Protein AF-A0AAD5AD96-F1 (afdb_monomer_lite)

Organism: Silurus asotus (NCBI:txid30991)

Secondary structure (DSSP, 8-state):
-HHHHHHHHTS-HHHHHHHHTT-HHHHHHHT-HHHHHHHHHHHHTT-S---TTTPPPHHHHHS-SS--TTGGG--HHHHHHHH-TTTS------PPPHHHHHHHTTS-----EEEEESGGGTSSSS-HHHHHHT-TTTEEE----S-PBTTTB--EEEEETTTEEEEEEEES--

Radius of gyration: 26.87 Å; chains: 1; bounding box: 50×32×72 Å

Sequence (174 aa):
VDVQFLILTFLSPRDLCRLGATCQYWSSMVRDPLIWRYFLIQGAASWSSVDHLSTPTLHYLTEPAGGDIHTLNLDFMAEYLRCCPECRSPQRFTPPSALSFFLHSLVSDTEPRFSMFGCGLEQLSVSLMTVMLNSPNVLSVAGTPQRQINGIGSGISFVYDGQHKFNIITLYST

InterPro domains:
  IPR001810 F-box domain [PF12937] (2-40)
  IPR027417 P-loop containing nucleoside triphosphate hydrolase [G3DSA:3.40.50.300] (112-174)
  IPR036047 F-box-like domain superfamily [SSF81383] (2-56)
  IPR039588 F-box only protein 4 [PTHR16008] (1-174)

Foldseek 3Di:
DVVVLVVLLPDDLVVLVVQLVPDVVSVVVSQDLVSLLSCQQVQVVVDPDFDPQQPQDVCSHPDDPDDDPVSVVDRSVVNSLRNHPVSPPVPPVPVPDPVVVVVVVVPPPDAAEEEDEDPQCPPDPDHPVVCQPPCCVAWNWDDADPDADPPQGRATWTDGPNPRIHGYRYDHDD

Structure (mmCIF, N/CA/C/O backbone):
data_AF-A0AAD5AD96-F1
#
_entry.id   AF-A0AAD5AD96-F1
#
loop_
_atom_site.group_PDB
_atom_site.id
_atom_site.type_symbol
_atom_site.label_atom_id
_atom_site.label_alt_id
_atom_site.label_comp_id
_atom_site.label_asym_id
_atom_site.label_entity_id
_atom_site.label_seq_id
_atom_site.pdbx_PDB_ins_code
_atom_site.Cartn_x
_atom_site.Cartn_y
_atom_site.Cartn_z
_atom_site.occupancy
_atom_site.B_iso_or_equiv
_atom_site.auth_seq_id
_atom_site.auth_comp_id
_atom_site.auth_asym_id
_atom_site.auth_atom_id
_atom_site.pdbx_PDB_model_num
ATOM 1 N N . VAL A 1 1 ? -9.054 0.053 37.955 1.00 59.72 1 VAL A N 1
ATOM 2 C CA . VAL A 1 1 ? -8.770 0.185 36.508 1.00 59.72 1 VAL A CA 1
ATOM 3 C C . VAL A 1 1 ? -7.795 -0.905 36.065 1.00 59.72 1 VAL A C 1
ATOM 5 O O . VAL A 1 1 ? -8.070 -1.578 35.084 1.00 59.72 1 VAL A O 1
ATOM 8 N N . ASP A 1 2 ? -6.768 -1.202 36.865 1.00 78.25 2 ASP A N 1
ATOM 9 C CA . ASP A 1 2 ? -5.725 -2.200 36.551 1.00 78.25 2 ASP A CA 1
ATOM 10 C C . ASP A 1 2 ? -6.234 -3.621 36.253 1.00 78.25 2 ASP A C 1
ATOM 12 O O . ASP A 1 2 ? -5.786 -4.251 35.301 1.00 78.25 2 ASP A O 1
ATOM 16 N N . VAL A 1 3 ? -7.218 -4.124 37.009 1.00 87.25 3 VAL A N 1
ATOM 17 C CA . VAL A 1 3 ? -7.777 -5.472 36.767 1.00 87.25 3 VAL A CA 1
ATOM 18 C C . VAL A 1 3 ? -8.547 -5.533 35.445 1.00 87.25 3 VAL A C 1
ATOM 20 O O . VAL A 1 3 ? -8.466 -6.522 34.724 1.00 87.25 3 VAL A O 1
ATOM 23 N N . GLN A 1 4 ? -9.279 -4.470 35.101 1.00 88.06 4 GLN A N 1
ATOM 24 C CA . GLN A 1 4 ? -10.021 -4.398 33.840 1.00 88.06 4 GLN A CA 1
ATOM 25 C C . GLN A 1 4 ? -9.056 -4.311 32.662 1.00 88.06 4 GLN A C 1
ATOM 27 O O . GLN A 1 4 ? -9.217 -5.048 31.698 1.00 88.06 4 GLN A O 1
ATOM 32 N N . PHE A 1 5 ? -8.013 -3.485 32.779 1.00 86.31 5 PHE A N 1
ATOM 33 C CA . PHE A 1 5 ? -6.937 -3.407 31.797 1.00 86.31 5 PHE A CA 1
ATOM 34 C C . PHE A 1 5 ? -6.295 -4.776 31.549 1.00 86.31 5 PHE A C 1
ATOM 36 O O . PHE A 1 5 ? -6.194 -5.216 30.406 1.00 86.31 5 PHE A O 1
ATOM 43 N N . LEU A 1 6 ? -5.950 -5.493 32.624 1.00 88.38 6 LEU A N 1
ATOM 44 C CA . LEU A 1 6 ? -5.381 -6.834 32.540 1.00 88.38 6 LEU A CA 1
ATOM 45 C C . LEU A 1 6 ? -6.311 -7.797 31.788 1.00 88.38 6 LEU A C 1
ATOM 47 O O . LEU A 1 6 ? -5.862 -8.480 30.874 1.00 88.38 6 LEU A O 1
ATOM 51 N N . ILE A 1 7 ? -7.609 -7.815 32.107 1.00 91.94 7 ILE A N 1
ATOM 52 C CA . ILE A 1 7 ? -8.591 -8.646 31.390 1.00 91.94 7 ILE A CA 1
ATOM 53 C C . ILE A 1 7 ? -8.615 -8.306 29.892 1.00 91.94 7 ILE A C 1
ATOM 55 O O . ILE A 1 7 ? -8.633 -9.211 29.060 1.00 91.94 7 ILE A O 1
ATOM 59 N N . LEU A 1 8 ? -8.579 -7.018 29.539 1.00 91.81 8 LEU A N 1
ATOM 60 C CA . LEU A 1 8 ? -8.623 -6.558 28.147 1.00 91.81 8 LEU A CA 1
ATOM 61 C C . LEU A 1 8 ? -7.380 -6.983 27.350 1.00 91.81 8 LEU A C 1
ATOM 63 O O . LEU A 1 8 ? -7.508 -7.263 26.161 1.00 91.81 8 LEU A O 1
ATOM 67 N N . THR A 1 9 ? -6.210 -7.112 27.988 1.00 91.00 9 THR A N 1
ATOM 68 C CA . THR A 1 9 ? -4.993 -7.617 27.317 1.00 91.00 9 THR A CA 1
ATOM 69 C C . THR A 1 9 ? -5.072 -9.089 26.897 1.00 91.00 9 THR A C 1
ATOM 71 O O . THR A 1 9 ? -4.350 -9.499 25.993 1.00 91.00 9 THR A O 1
ATOM 74 N N . PHE A 1 10 ? -5.976 -9.880 27.489 1.00 91.94 10 PHE A N 1
ATOM 75 C CA . PHE A 1 10 ? -6.212 -11.273 27.086 1.00 91.94 10 PHE A CA 1
ATOM 76 C C . PHE A 1 10 ? -7.199 -11.420 25.921 1.00 91.94 10 PHE A C 1
ATOM 78 O O . PHE A 1 10 ? -7.376 -12.524 25.403 1.00 91.94 10 PHE A O 1
ATOM 85 N N . LEU A 1 11 ? -7.872 -10.341 25.519 1.00 92.69 11 LEU A N 1
ATOM 86 C CA . LEU A 1 11 ? -8.832 -10.362 24.419 1.00 92.69 11 LEU A CA 1
ATOM 87 C C . LEU A 1 11 ? -8.139 -10.107 23.081 1.00 92.69 11 LEU A C 1
ATOM 89 O O . LEU A 1 11 ? -7.138 -9.400 23.002 1.00 92.69 11 LEU A O 1
ATOM 93 N N . SER A 1 12 ? -8.711 -10.635 21.997 1.00 90.25 12 SER A N 1
ATOM 94 C CA . SER A 1 12 ? -8.275 -10.236 20.661 1.00 90.25 12 SER A CA 1
ATOM 95 C C . SER A 1 12 ? -8.739 -8.800 20.349 1.00 90.25 12 SER A C 1
ATOM 97 O O . SER A 1 12 ? -9.801 -8.383 20.826 1.00 90.25 12 SER A O 1
ATOM 99 N N . PRO A 1 13 ? -8.036 -8.051 19.477 1.00 88.94 13 PRO A N 1
ATOM 100 C CA . PRO A 1 13 ? -8.491 -6.738 19.003 1.00 88.94 13 PRO A CA 1
ATOM 101 C C . PRO A 1 13 ? -9.920 -6.760 18.438 1.00 88.94 13 PRO A C 1
ATOM 103 O O . PRO A 1 13 ? -10.684 -5.806 18.585 1.00 88.94 13 PRO A O 1
ATOM 106 N N . ARG A 1 14 ? -10.324 -7.882 17.828 1.00 88.81 14 ARG A N 1
ATOM 107 C CA . ARG A 1 14 ? -11.680 -8.079 17.304 1.00 88.81 14 ARG A CA 1
ATOM 108 C C . ARG A 1 14 ? -12.721 -8.187 18.418 1.00 88.81 14 ARG A C 1
ATOM 110 O O . ARG A 1 14 ? -13.817 -7.640 18.279 1.00 88.81 14 ARG A O 1
ATOM 117 N N . ASP A 1 15 ? -12.390 -8.876 19.504 1.00 92.69 15 ASP A N 1
ATOM 118 C CA . ASP A 1 15 ? -13.272 -9.014 20.664 1.00 92.69 15 ASP A CA 1
ATOM 119 C C . ASP A 1 15 ? -13.359 -7.712 21.461 1.00 92.69 15 ASP A C 1
ATOM 121 O O . ASP A 1 15 ? -14.441 -7.358 21.923 1.00 92.69 15 ASP A O 1
ATOM 125 N N . LEU A 1 16 ? -12.274 -6.935 21.514 1.00 91.88 16 LEU A N 1
ATOM 126 C CA . LEU A 1 16 ? -12.286 -5.579 22.061 1.00 91.88 16 LEU A CA 1
ATOM 127 C C . LEU A 1 16 ? -13.254 -4.667 21.304 1.00 91.88 16 LEU A C 1
ATOM 129 O O . LEU A 1 16 ? -14.095 -4.016 21.922 1.00 91.88 16 LEU A O 1
ATOM 133 N N . CYS A 1 17 ? -13.220 -4.670 19.970 1.00 87.75 17 CYS A N 1
ATOM 134 C CA . CYS A 1 17 ? -14.174 -3.902 19.165 1.00 87.75 17 CYS A CA 1
ATOM 135 C C . CYS A 1 17 ? -15.633 -4.316 19.427 1.00 87.75 17 CYS A C 1
ATOM 137 O O . CYS A 1 17 ? -16.517 -3.462 19.496 1.00 87.75 17 CYS A O 1
ATOM 139 N N . ARG A 1 18 ? -15.895 -5.618 19.609 1.00 92.31 18 ARG A N 1
ATOM 140 C CA . ARG A 1 18 ? -17.233 -6.124 19.966 1.00 92.31 18 ARG A CA 1
ATOM 141 C C . ARG A 1 18 ? -17.658 -5.676 21.361 1.00 92.31 18 ARG A C 1
ATOM 143 O O . ARG A 1 18 ? -18.797 -5.254 21.530 1.00 92.31 18 ARG A O 1
ATOM 150 N N . LEU A 1 19 ? -16.750 -5.726 22.334 1.00 93.19 19 LEU A N 1
ATOM 151 C CA . LEU A 1 19 ? -16.989 -5.254 23.696 1.00 93.19 19 LEU A CA 1
ATOM 152 C C . LEU A 1 19 ? -17.301 -3.752 23.711 1.00 93.19 19 LEU A C 1
ATOM 154 O O . LEU A 1 19 ? -18.264 -3.331 24.350 1.00 93.19 19 LEU A O 1
ATOM 158 N N . GLY A 1 20 ? -16.560 -2.957 22.937 1.00 91.94 20 GLY A N 1
ATOM 159 C CA . GLY A 1 20 ? -16.798 -1.522 22.787 1.00 91.94 20 GLY A CA 1
ATOM 160 C C . GLY A 1 20 ? -18.178 -1.183 22.215 1.00 91.94 20 GLY A C 1
ATOM 161 O O . GLY A 1 20 ? -18.743 -0.151 22.561 1.00 91.94 20 GLY A O 1
ATOM 162 N N . ALA A 1 21 ? -18.769 -2.066 21.406 1.00 91.31 21 ALA A N 1
ATOM 163 C CA . ALA A 1 21 ? -20.105 -1.872 20.842 1.00 91.31 21 ALA A CA 1
ATOM 164 C C . ALA A 1 21 ? -21.255 -2.129 21.840 1.00 91.31 21 ALA A C 1
ATOM 166 O O . ALA A 1 21 ? -22.412 -1.887 21.503 1.00 91.31 21 ALA A O 1
ATOM 167 N N . THR A 1 22 ? -20.969 -2.623 23.050 1.00 95.12 22 THR A N 1
ATOM 168 C CA . THR A 1 22 ? -22.013 -2.996 24.023 1.00 95.12 22 THR A CA 1
ATOM 169 C C . THR A 1 22 ? -22.584 -1.803 24.789 1.00 95.12 22 THR A C 1
ATOM 171 O O . THR A 1 22 ? -23.797 -1.711 24.966 1.00 95.12 22 THR A O 1
ATOM 174 N N . CYS A 1 23 ? -21.736 -0.885 25.262 1.00 93.81 23 CYS A N 1
ATOM 175 C CA . CYS A 1 23 ? -22.158 0.314 25.982 1.00 93.81 23 CYS A CA 1
ATOM 176 C C . CYS A 1 23 ? -21.089 1.414 25.928 1.00 93.81 23 CYS A C 1
ATOM 178 O O . CYS A 1 23 ? -19.929 1.161 25.607 1.00 93.81 23 CYS A O 1
ATOM 180 N N . GLN A 1 24 ? -21.468 2.643 26.296 1.00 93.25 24 GLN A N 1
ATOM 181 C CA . GLN A 1 24 ? -20.555 3.794 26.274 1.00 93.25 24 GLN A CA 1
ATOM 182 C C . GLN A 1 24 ? -19.332 3.603 27.179 1.00 93.25 24 GLN A C 1
ATOM 184 O O . GLN A 1 24 ? -18.227 3.956 26.783 1.00 93.25 24 GLN A O 1
ATOM 189 N N . TYR A 1 25 ? -19.506 2.989 28.354 1.00 93.38 25 TYR A N 1
ATOM 190 C CA . TYR A 1 25 ? -18.401 2.716 29.274 1.00 93.38 25 TYR A CA 1
ATOM 191 C C . TYR A 1 25 ? -17.325 1.832 28.630 1.00 93.38 25 TYR A C 1
ATOM 193 O O . TYR A 1 25 ? -16.151 2.198 28.612 1.00 93.38 25 TYR A O 1
ATOM 201 N N . TRP A 1 26 ? -17.729 0.702 28.040 1.00 92.88 26 TRP A N 1
ATOM 202 C CA . TRP A 1 26 ? -16.807 -0.191 27.340 1.00 92.88 26 TRP A CA 1
ATOM 203 C C . TRP A 1 26 ? -16.259 0.437 26.059 1.00 92.88 26 TRP A C 1
ATOM 205 O O . TRP A 1 26 ? -15.090 0.238 25.748 1.00 92.88 26 TRP A O 1
ATOM 215 N N . SER A 1 27 ? -17.051 1.247 25.349 1.00 92.06 27 SER A N 1
ATOM 216 C CA . SER A 1 27 ? -16.564 2.009 24.195 1.00 92.06 27 SER A CA 1
ATOM 217 C C . SER A 1 27 ? -15.435 2.970 24.571 1.00 92.06 27 SER A C 1
ATOM 219 O O . SER A 1 27 ? -14.496 3.121 23.793 1.00 92.06 27 SER A O 1
ATOM 221 N N . SER A 1 28 ? -15.522 3.639 25.722 1.00 89.81 28 SER A N 1
ATOM 222 C CA . SER A 1 28 ? -14.462 4.522 26.217 1.00 89.81 28 SER A CA 1
ATOM 223 C C . SER A 1 28 ? -13.264 3.725 26.725 1.00 89.81 28 SER A C 1
ATOM 225 O O . SER A 1 28 ? -12.132 4.064 26.404 1.00 89.81 28 SER A O 1
ATOM 227 N N . MET A 1 29 ? -13.506 2.640 27.462 1.00 89.56 29 MET A N 1
ATOM 228 C CA . MET A 1 29 ? -12.446 1.816 28.043 1.00 89.56 29 MET A CA 1
ATOM 229 C C . MET A 1 29 ? -11.611 1.084 26.988 1.00 89.56 29 MET A C 1
ATOM 231 O O . MET A 1 29 ? -10.394 1.028 27.102 1.00 89.56 29 MET A O 1
ATOM 235 N N . VAL A 1 30 ? -12.237 0.548 25.938 1.00 91.38 30 VAL A N 1
ATOM 236 C CA . VAL A 1 30 ? -11.520 -0.130 24.845 1.00 91.38 30 VAL A CA 1
ATOM 237 C C . VAL A 1 30 ? -10.635 0.842 24.064 1.00 91.38 30 VAL A C 1
ATOM 239 O O . VAL A 1 30 ? -9.651 0.413 23.478 1.00 91.38 30 VAL A O 1
ATOM 242 N N . ARG A 1 31 ? -10.943 2.143 24.055 1.00 87.94 31 ARG A N 1
ATOM 243 C CA . ARG A 1 31 ? -10.131 3.179 23.396 1.00 87.94 31 ARG A CA 1
ATOM 244 C C . ARG A 1 31 ? -8.962 3.675 24.253 1.00 87.94 31 ARG A C 1
ATOM 246 O O . ARG A 1 31 ? -8.311 4.640 23.865 1.00 87.94 31 ARG A O 1
ATOM 253 N N . ASP A 1 32 ? -8.695 3.044 25.396 1.00 88.06 32 ASP A N 1
ATOM 254 C CA . ASP A 1 32 ? -7.578 3.421 26.255 1.00 88.06 32 ASP A CA 1
ATOM 255 C C . ASP A 1 32 ? -6.229 3.281 25.505 1.00 88.06 32 ASP A C 1
ATOM 257 O O . ASP A 1 32 ? -5.926 2.204 24.972 1.00 88.06 32 ASP A O 1
ATOM 261 N N . PRO A 1 33 ? -5.403 4.345 25.448 1.00 86.38 33 PRO A N 1
ATOM 262 C CA . PRO A 1 33 ? -4.132 4.344 24.724 1.00 86.38 33 PRO A CA 1
ATOM 263 C C . PRO A 1 33 ? -3.158 3.244 25.157 1.00 86.38 33 PRO A C 1
ATOM 265 O O . PRO A 1 33 ? -2.417 2.716 24.326 1.00 86.38 33 PRO A O 1
ATOM 268 N N . LEU A 1 34 ? -3.154 2.868 26.441 1.00 85.88 34 LEU A N 1
ATOM 269 C CA . LEU A 1 34 ? -2.229 1.870 26.978 1.00 85.88 34 LEU A CA 1
ATOM 270 C C . LEU A 1 34 ? -2.544 0.472 26.433 1.00 85.88 34 LEU A C 1
ATOM 272 O O . LEU A 1 34 ? -1.623 -0.314 26.202 1.00 85.88 34 LEU A O 1
ATOM 276 N N . ILE A 1 35 ? -3.825 0.178 26.175 1.00 89.75 35 ILE A N 1
ATOM 277 C CA . ILE A 1 35 ? -4.261 -1.112 25.626 1.00 89.75 35 ILE A CA 1
ATOM 278 C C . ILE A 1 35 ? -3.718 -1.246 24.205 1.00 89.75 35 ILE A C 1
ATOM 280 O O . ILE A 1 35 ? -3.060 -2.229 23.866 1.00 89.75 35 ILE A O 1
ATOM 284 N N . TRP A 1 36 ? -3.941 -0.227 23.376 1.00 89.88 36 TRP A N 1
ATOM 285 C CA . TRP A 1 36 ? -3.498 -0.245 21.983 1.00 89.88 36 TRP A CA 1
ATOM 286 C C . TRP A 1 36 ? -1.985 -0.161 21.846 1.00 89.88 36 TRP A C 1
ATOM 288 O O . TRP A 1 36 ? -1.431 -0.788 20.949 1.00 89.88 36 TRP A O 1
ATOM 298 N N . ARG A 1 37 ? -1.296 0.525 22.762 1.00 87.94 37 ARG A N 1
ATOM 299 C CA . ARG A 1 37 ? 0.166 0.503 22.832 1.00 87.94 37 ARG A CA 1
ATOM 300 C C . ARG A 1 37 ? 0.699 -0.907 23.099 1.00 87.94 37 ARG A C 1
ATOM 302 O O . ARG A 1 37 ? 1.638 -1.329 22.426 1.00 87.94 37 ARG A O 1
ATOM 309 N N . TYR A 1 38 ? 0.095 -1.645 24.034 1.00 88.50 38 TYR A N 1
ATOM 310 C CA . TYR A 1 38 ? 0.449 -3.044 24.293 1.00 88.50 38 TYR A CA 1
ATOM 311 C C . TYR A 1 38 ? 0.277 -3.909 23.034 1.00 88.50 38 TYR A C 1
ATOM 313 O O . TYR A 1 38 ? 1.233 -4.560 22.603 1.00 88.50 38 TYR A O 1
ATOM 321 N N . PHE A 1 39 ? -0.890 -3.843 22.381 1.00 89.62 39 PHE A N 1
ATOM 322 C CA . PHE A 1 39 ? -1.144 -4.599 21.148 1.00 89.62 39 PHE A CA 1
ATOM 323 C C . PHE A 1 39 ? -0.260 -4.171 19.978 1.00 89.62 39 PHE A C 1
ATOM 325 O O . PHE A 1 39 ? 0.098 -5.013 19.158 1.00 89.62 39 PHE A O 1
ATOM 332 N N . LEU A 1 40 ? 0.106 -2.893 19.882 1.00 89.25 40 LEU A N 1
ATOM 333 C CA . LEU A 1 40 ? 0.996 -2.391 18.840 1.00 89.25 40 LEU A CA 1
ATOM 334 C C . LEU A 1 40 ? 2.401 -2.966 18.988 1.00 89.25 40 LEU A C 1
ATOM 336 O O . LEU A 1 40 ? 2.938 -3.485 18.016 1.00 89.25 40 LEU A O 1
ATOM 340 N N . ILE A 1 41 ? 2.971 -2.931 20.194 1.00 87.25 41 ILE A N 1
ATOM 341 C CA . ILE A 1 41 ? 4.317 -3.459 20.453 1.00 87.25 41 ILE A CA 1
ATOM 342 C C . ILE A 1 41 ? 4.342 -4.982 20.258 1.00 87.25 41 ILE A C 1
ATOM 344 O O . ILE A 1 41 ? 5.230 -5.510 19.589 1.00 87.25 41 ILE A O 1
ATOM 348 N N . GLN A 1 42 ? 3.344 -5.691 20.790 1.00 86.75 42 GLN A N 1
ATOM 349 C CA . GLN A 1 42 ? 3.243 -7.145 20.649 1.00 86.75 42 GLN A CA 1
ATOM 350 C C . GLN A 1 42 ? 2.959 -7.572 19.197 1.00 86.75 42 GLN A C 1
ATOM 352 O O . GLN A 1 42 ? 3.542 -8.533 18.689 1.00 86.75 42 GLN A O 1
ATOM 357 N N . GLY A 1 43 ? 2.069 -6.849 18.517 1.00 84.44 43 GLY A N 1
ATOM 358 C CA . GLY A 1 43 ? 1.689 -7.087 17.129 1.00 84.44 43 GLY A CA 1
ATOM 359 C C . GLY A 1 43 ? 2.837 -6.816 16.163 1.00 84.44 43 GLY A C 1
ATOM 360 O O . GLY A 1 43 ? 3.116 -7.648 15.307 1.00 84.44 43 GLY A O 1
ATOM 361 N N . ALA A 1 44 ? 3.564 -5.712 16.346 1.00 83.69 44 ALA A N 1
ATOM 362 C CA . ALA A 1 44 ? 4.678 -5.335 15.478 1.00 83.69 44 ALA A CA 1
ATOM 363 C C . ALA A 1 44 ? 5.756 -6.423 15.378 1.00 83.69 44 ALA A C 1
ATOM 365 O O . ALA A 1 44 ? 6.302 -6.641 14.300 1.00 83.69 44 ALA A O 1
ATOM 366 N N . ALA A 1 45 ? 6.022 -7.149 16.468 1.00 80.88 45 ALA A N 1
ATOM 367 C CA . ALA A 1 45 ? 6.975 -8.259 16.474 1.00 80.88 45 ALA A CA 1
ATOM 368 C C . ALA A 1 45 ? 6.458 -9.537 15.779 1.00 80.88 45 ALA A C 1
ATOM 370 O O . ALA A 1 45 ? 7.255 -10.406 15.434 1.00 80.88 45 ALA A O 1
ATOM 371 N N . SER A 1 46 ? 5.142 -9.677 15.598 1.00 83.00 46 SER A N 1
ATOM 372 C CA . SER A 1 46 ? 4.493 -10.899 15.096 1.00 83.00 46 SER A CA 1
ATOM 373 C C . SER A 1 46 ? 3.888 -10.763 13.695 1.00 83.00 46 SER A C 1
ATOM 375 O O . SER A 1 46 ? 3.442 -11.759 13.122 1.00 83.00 46 SER A O 1
ATOM 377 N N . TRP A 1 47 ? 3.874 -9.564 13.108 1.00 86.81 47 TRP A N 1
ATOM 378 C CA . TRP A 1 47 ? 3.328 -9.354 11.769 1.00 86.81 47 TRP A CA 1
ATOM 379 C C . TRP A 1 47 ? 4.173 -10.021 10.682 1.00 86.81 47 TRP A C 1
ATOM 381 O O . TRP A 1 47 ? 5.376 -9.809 10.571 1.00 86.81 47 TRP A O 1
ATOM 391 N N . SER A 1 48 ? 3.506 -10.781 9.814 1.00 81.12 48 SER A N 1
ATOM 392 C CA . SER A 1 48 ? 4.128 -11.498 8.696 1.00 81.12 48 SER A CA 1
ATOM 393 C C . SER A 1 48 ? 4.494 -10.608 7.503 1.00 81.12 48 SER A C 1
ATOM 395 O O . SER A 1 48 ? 5.238 -11.040 6.626 1.00 81.12 48 SER A O 1
ATOM 397 N N . SER A 1 49 ? 3.960 -9.383 7.431 1.00 78.88 49 SER A N 1
ATOM 398 C CA . SER A 1 49 ? 4.223 -8.452 6.331 1.00 78.88 49 SER A CA 1
ATOM 399 C C . SER A 1 49 ? 4.106 -6.991 6.758 1.00 78.88 49 SER A C 1
ATOM 401 O O . SER A 1 49 ? 3.205 -6.605 7.508 1.00 78.88 49 SER A O 1
ATOM 403 N N . VAL A 1 50 ? 4.976 -6.146 6.209 1.00 78.94 50 VAL A N 1
ATOM 404 C CA . VAL A 1 50 ? 4.960 -4.694 6.402 1.00 78.94 50 VAL A CA 1
ATOM 405 C C . VAL A 1 50 ? 5.258 -4.022 5.061 1.00 78.94 50 VAL A C 1
ATOM 407 O O . VAL A 1 50 ? 6.261 -4.320 4.425 1.00 78.94 50 VAL A O 1
ATOM 410 N N . ASP A 1 51 ? 4.354 -3.151 4.628 1.00 77.44 51 ASP A N 1
ATOM 411 C CA . ASP A 1 51 ? 4.489 -2.259 3.470 1.00 77.44 51 ASP A CA 1
ATOM 412 C C . ASP A 1 51 ? 4.896 -0.838 3.914 1.00 77.44 51 ASP A C 1
ATOM 414 O O . ASP A 1 51 ? 4.667 -0.470 5.069 1.00 77.44 51 ASP A O 1
ATOM 418 N N . HIS A 1 52 ? 5.425 -0.016 3.004 1.00 77.56 52 HIS A N 1
ATOM 419 C CA . HIS A 1 52 ? 5.871 1.365 3.247 1.00 77.56 52 HIS A CA 1
ATOM 420 C C . HIS A 1 52 ? 4.786 2.284 3.840 1.00 77.56 52 HIS A C 1
ATOM 422 O O . HIS A 1 52 ? 5.104 3.232 4.552 1.00 77.56 52 HIS A O 1
ATOM 428 N N . LEU A 1 53 ? 3.503 1.988 3.602 1.00 77.62 53 LEU A N 1
ATOM 429 C CA . LEU A 1 53 ? 2.362 2.710 4.189 1.00 77.62 53 LEU A CA 1
ATOM 430 C C . LEU A 1 53 ? 1.887 2.142 5.530 1.00 77.62 53 LEU A C 1
ATOM 432 O O . LEU A 1 53 ? 0.976 2.691 6.147 1.00 77.62 53 LEU A O 1
ATOM 436 N N . SER A 1 54 ? 2.478 1.041 5.984 1.00 80.69 54 SER A N 1
ATOM 437 C CA . SER A 1 54 ? 2.068 0.278 7.171 1.00 80.69 54 SER A CA 1
ATOM 438 C C . SER A 1 54 ? 3.211 0.028 8.154 1.00 80.69 54 SER A C 1
ATOM 440 O O . SER A 1 54 ? 3.022 -0.649 9.161 1.00 80.69 54 SER A O 1
ATOM 442 N N . THR A 1 55 ? 4.398 0.574 7.876 1.00 80.94 55 THR A N 1
ATOM 443 C CA . THR A 1 55 ? 5.503 0.615 8.832 1.00 80.94 55 THR A CA 1
ATOM 444 C C . THR A 1 55 ? 5.098 1.494 10.015 1.00 80.94 55 THR A C 1
ATOM 446 O O . THR A 1 55 ? 4.777 2.668 9.785 1.00 80.94 55 THR A O 1
ATOM 449 N N . PRO A 1 56 ? 5.086 0.971 11.254 1.00 80.44 56 PRO A N 1
ATOM 450 C CA . PRO A 1 56 ? 4.802 1.777 12.435 1.00 80.44 56 PRO A CA 1
ATOM 451 C C . PRO A 1 56 ? 5.877 2.848 12.605 1.00 80.44 56 PRO A C 1
ATOM 453 O O . PRO A 1 56 ? 7.065 2.605 12.375 1.00 80.44 56 PRO A O 1
ATOM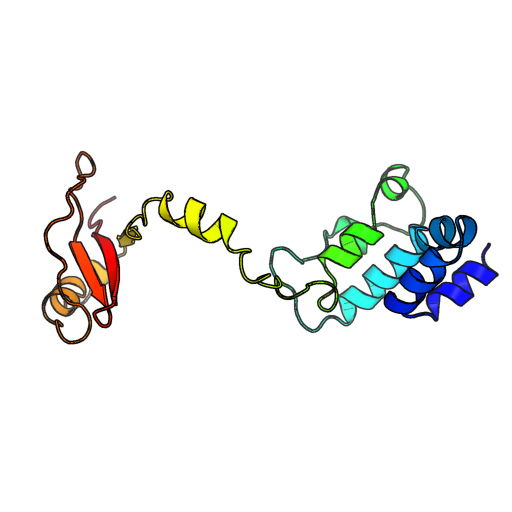 456 N N . THR A 1 57 ? 5.465 4.048 13.001 1.00 80.81 57 THR A N 1
ATOM 457 C CA . THR A 1 57 ? 6.404 5.147 13.237 1.00 80.81 57 THR A CA 1
ATOM 458 C C . THR A 1 57 ? 7.244 4.828 14.476 1.00 80.81 57 THR A C 1
ATOM 460 O O . THR A 1 57 ? 6.693 4.485 15.519 1.00 80.81 57 THR A O 1
ATOM 463 N N . LEU A 1 58 ? 8.574 4.967 14.389 1.00 74.31 58 LEU A N 1
ATOM 464 C CA . LEU A 1 58 ? 9.521 4.614 15.467 1.00 74.31 58 LEU A CA 1
ATOM 465 C C . LEU A 1 58 ? 9.159 5.220 16.834 1.00 74.31 58 LEU A C 1
ATOM 467 O O . LEU A 1 58 ? 9.342 4.577 17.865 1.00 74.31 58 LEU A O 1
ATOM 471 N N . HIS A 1 59 ? 8.584 6.422 16.835 1.00 73.19 59 HIS A N 1
ATOM 472 C CA . HIS A 1 59 ? 8.103 7.107 18.036 1.00 73.19 59 HIS A CA 1
ATOM 473 C C . HIS A 1 59 ? 7.029 6.309 18.806 1.00 73.19 59 HIS A C 1
ATOM 475 O O . HIS A 1 59 ? 6.934 6.400 20.019 1.00 73.19 59 HIS A O 1
ATOM 481 N N . TYR A 1 60 ? 6.236 5.462 18.150 1.00 72.94 60 TYR A N 1
ATOM 482 C CA . TYR A 1 60 ? 5.227 4.648 18.840 1.00 72.94 60 TYR A CA 1
ATOM 483 C C . TYR A 1 60 ? 5.811 3.398 19.517 1.00 72.94 60 TYR A C 1
ATOM 485 O O . TYR A 1 60 ? 5.154 2.814 20.380 1.00 72.94 60 TYR A O 1
ATOM 493 N N . LEU A 1 61 ? 7.022 2.978 19.132 1.00 70.62 61 LEU A N 1
ATOM 494 C CA . LEU A 1 61 ? 7.660 1.747 19.615 1.00 70.62 61 LEU A CA 1
ATOM 495 C C . LEU A 1 61 ? 8.729 2.002 20.686 1.00 70.62 61 LEU A C 1
ATOM 497 O O . LEU A 1 61 ? 8.938 1.148 21.544 1.00 70.62 61 LEU A O 1
ATOM 501 N N . THR A 1 62 ? 9.396 3.156 20.634 1.00 68.19 62 THR A N 1
ATOM 502 C CA . THR A 1 62 ? 10.587 3.445 21.455 1.00 68.19 62 THR A CA 1
ATOM 503 C C . THR A 1 62 ? 10.287 4.312 22.679 1.00 68.19 62 THR A C 1
ATOM 505 O O . THR A 1 62 ? 11.058 4.297 23.636 1.00 68.19 62 THR A O 1
ATOM 508 N N . GLU A 1 63 ? 9.176 5.052 22.678 1.00 66.56 63 GLU A N 1
ATOM 509 C CA . GLU A 1 63 ? 8.847 5.971 23.772 1.00 66.56 63 GLU A CA 1
ATOM 510 C C . GLU A 1 63 ? 8.663 5.215 25.096 1.00 66.56 63 GLU A C 1
ATOM 512 O O . GLU A 1 63 ? 7.919 4.233 25.130 1.00 66.56 63 GLU A O 1
ATOM 517 N N . PRO A 1 64 ? 9.301 5.620 26.207 1.00 60.44 64 PRO A N 1
ATOM 518 C CA . PRO A 1 64 ? 9.122 4.968 27.500 1.00 60.44 64 PRO A CA 1
ATOM 519 C C . PRO A 1 64 ? 7.668 5.070 27.999 1.00 60.44 64 PRO A C 1
ATOM 521 O O . PRO A 1 64 ? 6.885 5.929 27.601 1.00 60.44 64 PRO A O 1
ATOM 524 N N . ALA A 1 65 ? 7.253 4.130 28.852 1.00 55.09 65 ALA A N 1
ATOM 525 C CA . ALA A 1 65 ? 5.881 4.060 29.381 1.00 55.09 65 ALA A CA 1
ATOM 526 C C . ALA A 1 65 ? 5.536 5.177 30.384 1.00 55.09 65 ALA A C 1
ATOM 528 O O . ALA A 1 65 ? 4.406 5.250 30.857 1.00 55.09 65 ALA A O 1
ATOM 529 N N . GLY A 1 66 ? 6.491 6.051 30.701 1.00 53.50 66 GLY A N 1
ATOM 530 C CA . GLY A 1 66 ? 6.306 7.152 31.630 1.00 53.50 66 GLY A CA 1
ATOM 531 C C . GLY A 1 66 ? 7.076 8.380 31.176 1.00 53.50 66 GLY A C 1
ATOM 532 O O . GLY A 1 66 ? 8.302 8.355 31.152 1.00 53.50 66 GLY A O 1
ATOM 533 N N . GLY A 1 67 ? 6.338 9.448 30.887 1.00 51.53 67 GLY A N 1
ATOM 534 C CA . GLY A 1 67 ? 6.886 10.796 30.805 1.00 51.53 67 GLY A CA 1
ATOM 535 C C . GLY A 1 67 ? 7.025 11.327 29.390 1.00 51.53 67 GLY A C 1
ATOM 536 O O . GLY A 1 67 ? 8.132 11.442 28.901 1.00 51.53 67 GLY A O 1
ATOM 537 N N . ASP A 1 68 ? 5.900 11.682 28.770 1.00 52.03 68 ASP A N 1
ATOM 538 C CA . ASP A 1 68 ? 5.760 13.019 28.189 1.00 52.03 68 ASP A CA 1
ATOM 539 C C . ASP A 1 68 ? 4.304 13.282 27.810 1.00 52.03 68 ASP A C 1
ATOM 541 O O . ASP A 1 68 ? 3.595 12.396 27.335 1.00 52.03 68 ASP A O 1
ATOM 545 N N . ILE A 1 69 ? 3.850 14.523 27.995 1.00 51.09 69 ILE A N 1
ATOM 546 C CA . ILE A 1 69 ? 2.489 14.992 27.659 1.00 51.09 69 ILE A CA 1
ATOM 547 C C . ILE A 1 69 ? 2.143 14.705 26.181 1.00 51.09 69 ILE A C 1
ATOM 549 O O . ILE A 1 69 ? 0.975 14.558 25.824 1.00 51.09 69 ILE A O 1
ATOM 553 N N . HIS A 1 70 ? 3.157 14.535 25.329 1.00 51.91 70 HIS A N 1
ATOM 554 C CA . HIS A 1 70 ? 3.016 14.148 23.929 1.00 51.91 70 HIS A CA 1
ATOM 555 C C . HIS A 1 70 ? 2.542 12.701 2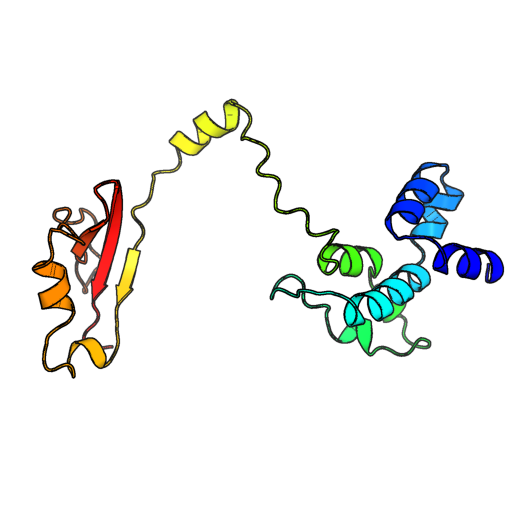3.716 1.00 51.91 70 HIS A C 1
ATOM 557 O O . HIS A 1 70 ? 1.808 12.459 22.760 1.00 51.91 70 HIS A O 1
ATOM 563 N N . THR A 1 71 ? 2.864 11.751 24.606 1.00 54.47 71 THR A N 1
ATOM 564 C CA . THR A 1 71 ? 2.396 10.351 24.481 1.00 54.47 71 THR A CA 1
ATOM 565 C C . THR A 1 71 ? 0.892 10.192 24.707 1.00 54.47 71 THR A C 1
ATOM 567 O O . THR A 1 71 ? 0.288 9.283 24.145 1.00 54.47 71 THR A O 1
ATOM 570 N N . LEU A 1 72 ? 0.262 11.107 25.452 1.00 55.66 72 LEU A N 1
ATOM 571 C CA . LEU A 1 72 ? -1.195 11.144 25.640 1.00 55.66 72 LEU A CA 1
ATOM 572 C C . LEU A 1 72 ? -1.956 11.635 24.398 1.00 55.66 72 LEU A C 1
ATOM 574 O O . LEU A 1 72 ? -3.164 11.438 24.314 1.00 55.66 72 LEU A O 1
ATOM 578 N N . ASN A 1 73 ? -1.265 12.261 23.441 1.00 64.12 73 ASN A N 1
ATOM 579 C CA . ASN A 1 73 ? -1.858 12.791 22.209 1.00 64.12 73 ASN A CA 1
ATOM 580 C C . ASN A 1 73 ? -1.681 11.849 21.004 1.00 64.12 73 ASN A C 1
ATOM 582 O O . ASN A 1 73 ? -2.095 12.175 19.893 1.00 64.12 73 ASN A O 1
ATOM 586 N N . LEU A 1 74 ? -1.037 10.696 21.206 1.00 73.12 74 LEU A N 1
ATOM 587 C CA . LEU A 1 74 ? -0.831 9.697 20.164 1.00 73.12 74 LEU A CA 1
ATOM 588 C C . LEU A 1 74 ? -2.031 8.753 20.099 1.00 73.12 74 LEU A C 1
ATOM 590 O O . LEU A 1 74 ? -2.361 8.068 21.067 1.00 73.12 74 LEU A O 1
ATOM 594 N N . ASP A 1 75 ? -2.645 8.661 18.922 1.00 85.75 75 ASP A N 1
ATOM 595 C CA . ASP A 1 75 ? -3.699 7.683 18.664 1.00 85.75 75 ASP A CA 1
ATOM 596 C C . ASP A 1 75 ? -3.085 6.309 18.339 1.00 85.75 75 ASP A C 1
ATOM 598 O O . ASP A 1 75 ? -2.878 5.939 17.180 1.00 85.75 75 ASP A O 1
ATOM 602 N N . PHE A 1 76 ? -2.743 5.556 19.389 1.00 87.44 76 PHE A N 1
ATOM 603 C CA . PHE A 1 76 ? -2.212 4.193 19.265 1.00 87.44 76 PHE A CA 1
ATOM 604 C C . PHE A 1 76 ? -3.202 3.240 18.584 1.00 87.44 76 PHE A C 1
ATOM 606 O O . PHE A 1 76 ? -2.771 2.291 17.930 1.00 87.44 76 PHE A O 1
ATOM 613 N N . MET A 1 77 ? -4.512 3.481 18.711 1.00 87.88 77 MET A N 1
ATOM 614 C CA . MET A 1 77 ? -5.533 2.665 18.057 1.00 87.88 77 MET A CA 1
ATOM 615 C C . MET A 1 77 ? -5.489 2.871 16.543 1.00 87.88 77 MET A C 1
ATOM 617 O O . MET A 1 77 ? -5.447 1.896 15.792 1.00 87.88 77 MET A O 1
ATOM 621 N N . ALA A 1 78 ? -5.455 4.125 16.085 1.00 87.00 78 ALA A N 1
ATOM 622 C CA . ALA A 1 78 ? -5.332 4.437 14.665 1.00 87.00 78 ALA A CA 1
ATOM 623 C C . ALA A 1 78 ? -4.028 3.886 14.073 1.00 87.00 78 ALA A C 1
ATOM 625 O O . ALA A 1 78 ? -4.051 3.271 13.004 1.00 87.00 78 ALA A O 1
ATOM 626 N N . GLU A 1 79 ? -2.909 4.036 14.787 1.00 88.25 79 GLU A N 1
ATOM 627 C CA . GLU A 1 79 ? -1.619 3.503 14.344 1.00 88.25 79 GLU A CA 1
ATOM 628 C C . GLU A 1 79 ? -1.639 1.969 14.267 1.00 88.25 79 GLU A C 1
ATOM 630 O O . GLU A 1 79 ? -1.190 1.391 13.274 1.00 88.25 79 GLU A O 1
ATOM 635 N N . TYR A 1 80 ? -2.233 1.294 15.257 1.00 88.44 80 TYR A N 1
ATOM 636 C CA . TYR A 1 80 ? -2.416 -0.157 15.233 1.00 88.44 80 TYR A CA 1
ATOM 637 C C . TYR A 1 80 ? -3.234 -0.612 14.022 1.00 88.44 80 TYR A C 1
ATOM 639 O O . TYR A 1 80 ? -2.815 -1.519 13.304 1.00 88.44 80 TYR A O 1
ATOM 647 N N . LEU A 1 81 ? -4.377 0.029 13.761 1.00 87.06 81 LEU A N 1
ATOM 648 C CA . LEU A 1 81 ? -5.253 -0.323 12.641 1.00 87.06 81 LEU A CA 1
ATOM 649 C C . LEU A 1 81 ? -4.580 -0.099 11.283 1.00 87.06 81 LEU A C 1
ATOM 651 O O . LEU A 1 81 ? -4.781 -0.896 10.368 1.00 87.06 81 LEU A O 1
ATOM 655 N N . ARG A 1 82 ? -3.761 0.951 11.159 1.00 86.44 82 ARG A N 1
ATOM 656 C CA . ARG A 1 82 ? -2.971 1.229 9.952 1.00 86.44 82 ARG A CA 1
ATOM 657 C C . ARG A 1 82 ? -1.921 0.146 9.701 1.00 86.44 82 ARG A C 1
ATOM 659 O O . ARG A 1 82 ? -1.707 -0.266 8.561 1.00 86.44 82 ARG A O 1
ATOM 666 N N . CYS A 1 83 ? -1.254 -0.306 10.759 1.00 86.88 83 CYS A N 1
ATOM 667 C CA . CYS A 1 83 ? -0.118 -1.210 10.635 1.00 86.88 83 CYS A CA 1
ATOM 668 C C . CYS A 1 83 ? -0.524 -2.694 10.601 1.00 86.88 83 CYS A C 1
ATOM 670 O O . CYS A 1 83 ? 0.127 -3.479 9.913 1.00 86.88 83 CYS A O 1
ATOM 672 N N . CYS A 1 84 ? -1.601 -3.092 11.283 1.00 85.88 84 CYS A N 1
ATOM 673 C CA . CYS A 1 84 ? -2.005 -4.491 11.432 1.00 85.88 84 CYS A CA 1
ATOM 674 C C . CYS A 1 84 ? -2.413 -5.139 10.088 1.00 85.88 84 CYS A C 1
ATOM 676 O O . CYS A 1 84 ? -3.378 -4.683 9.470 1.00 85.88 84 CYS A O 1
ATOM 678 N N . PRO A 1 85 ? -1.758 -6.232 9.640 1.00 83.69 85 PRO A N 1
ATOM 679 C CA . PRO A 1 85 ? -2.065 -6.904 8.373 1.00 83.69 85 PRO A CA 1
ATOM 680 C C . PRO A 1 85 ? -3.510 -7.395 8.243 1.00 83.69 85 PRO A C 1
ATOM 682 O O . PRO A 1 85 ? -4.061 -7.371 7.152 1.00 83.69 85 PRO A O 1
ATOM 685 N N . GLU A 1 86 ? -4.144 -7.814 9.340 1.00 80.19 86 GLU A N 1
ATOM 686 C CA . GLU A 1 86 ? -5.548 -8.252 9.328 1.00 80.19 86 GLU A CA 1
ATOM 687 C C . GLU A 1 86 ? -6.526 -7.077 9.180 1.00 80.19 86 GLU A C 1
ATOM 689 O O . GLU A 1 86 ? -7.632 -7.236 8.660 1.00 80.19 86 GLU A O 1
ATOM 694 N N . CYS A 1 87 ? -6.120 -5.888 9.638 1.00 73.50 87 CYS A N 1
ATOM 695 C CA . CYS A 1 87 ? -6.881 -4.644 9.517 1.00 73.50 87 CYS A CA 1
ATOM 696 C C . CYS A 1 87 ? -6.636 -3.936 8.185 1.00 73.50 87 CYS A C 1
ATOM 698 O O . CYS A 1 87 ? -7.486 -3.152 7.752 1.00 73.50 87 CYS A O 1
ATOM 700 N N . ARG A 1 88 ? -5.532 -4.264 7.496 1.00 70.81 88 ARG A N 1
ATOM 701 C CA . ARG A 1 88 ? -5.378 -4.031 6.060 1.00 70.81 88 ARG A CA 1
ATOM 702 C C . ARG A 1 88 ? -6.397 -4.922 5.366 1.00 70.81 88 ARG A C 1
ATOM 704 O O . ARG A 1 88 ? -6.075 -5.985 4.844 1.00 70.81 88 ARG A O 1
ATOM 711 N N . SER A 1 89 ? -7.662 -4.500 5.364 1.00 57.47 89 SER A N 1
ATOM 712 C CA . SER A 1 89 ? -8.594 -5.003 4.370 1.00 57.47 89 SER A CA 1
ATOM 713 C C . SER A 1 89 ? -7.827 -4.907 3.052 1.00 57.47 89 SER A C 1
ATOM 715 O O . SER A 1 89 ? -7.376 -3.798 2.739 1.00 57.47 89 SER A O 1
ATOM 717 N N . PRO A 1 90 ? -7.659 -5.999 2.275 1.00 50.50 90 PRO A N 1
ATOM 718 C CA . PRO A 1 90 ? -7.398 -5.805 0.861 1.00 50.50 90 PRO A CA 1
ATOM 719 C C . PRO A 1 90 ? -8.492 -4.839 0.472 1.00 50.50 90 PRO A C 1
ATOM 721 O O . PRO A 1 90 ? -9.648 -5.098 0.832 1.00 50.50 90 PRO A O 1
ATOM 724 N N . GLN A 1 91 ? -8.112 -3.665 -0.028 1.00 44.91 91 GLN A N 1
ATOM 725 C CA . GLN A 1 91 ? -9.023 -2.664 -0.542 1.00 44.91 91 GLN A CA 1
ATOM 726 C C . GLN A 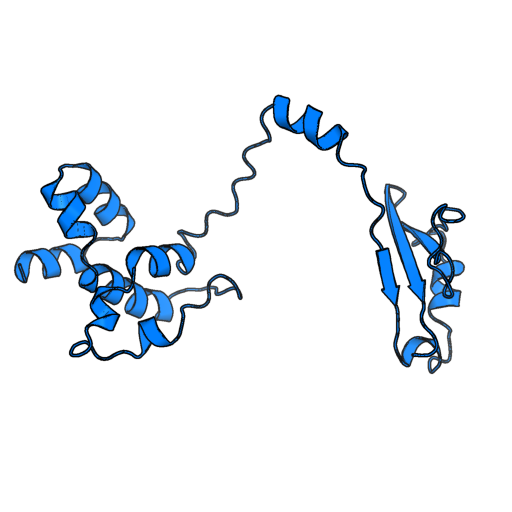1 91 ? -10.139 -3.459 -1.191 1.00 44.91 91 GLN A C 1
ATOM 728 O O . GLN A 1 91 ? -9.909 -4.134 -2.198 1.00 44.91 91 GLN A O 1
ATOM 733 N N . ARG A 1 92 ? -11.290 -3.569 -0.505 1.00 40.66 92 ARG A N 1
ATOM 734 C CA . ARG A 1 92 ? -12.419 -4.246 -1.106 1.00 40.66 92 ARG A CA 1
ATOM 735 C C . ARG A 1 92 ? -12.650 -3.283 -2.236 1.00 40.66 92 ARG A C 1
ATOM 737 O O . ARG A 1 92 ? -13.060 -2.149 -1.999 1.00 40.66 92 ARG A O 1
ATOM 744 N N . PHE A 1 93 ? -12.272 -3.694 -3.437 1.00 39.22 93 PHE A N 1
ATOM 745 C CA . PHE A 1 93 ? -12.920 -3.242 -4.634 1.00 39.22 93 PHE A CA 1
ATOM 746 C C . PHE A 1 93 ? -14.385 -3.570 -4.366 1.00 39.22 93 PHE A C 1
ATOM 748 O O . PHE A 1 93 ? -14.875 -4.649 -4.679 1.00 39.22 93 PHE A O 1
ATOM 755 N N . THR A 1 94 ? -15.060 -2.683 -3.634 1.00 45.75 94 THR A N 1
ATOM 756 C CA . THR A 1 94 ? -16.492 -2.530 -3.699 1.00 45.75 94 THR A CA 1
ATOM 757 C C . THR A 1 94 ? -16.713 -2.422 -5.193 1.00 45.75 94 THR A C 1
ATOM 759 O O . THR A 1 94 ? -16.157 -1.487 -5.783 1.00 45.75 94 THR A O 1
ATOM 762 N N . PRO A 1 95 ? -17.373 -3.404 -5.834 1.00 49.22 95 PRO A N 1
ATOM 763 C CA . PRO A 1 95 ? -17.672 -3.277 -7.244 1.00 49.22 95 PRO A CA 1
ATOM 764 C C . PRO A 1 95 ? -18.326 -1.902 -7.396 1.00 49.22 95 PRO A C 1
ATOM 766 O O . PRO A 1 95 ? -19.241 -1.595 -6.618 1.00 49.22 95 PRO A O 1
ATOM 769 N N . PRO A 1 96 ? -17.786 -1.032 -8.264 1.00 44.06 96 PRO A N 1
ATOM 770 C CA . PRO A 1 96 ? -18.251 0.336 -8.338 1.00 44.06 96 PRO A CA 1
ATOM 771 C C . PRO A 1 96 ? -19.763 0.291 -8.576 1.00 44.06 96 PRO A C 1
ATOM 773 O O . PRO A 1 96 ? -20.227 -0.391 -9.493 1.00 44.06 96 PRO A O 1
ATOM 776 N N . SER A 1 97 ? -20.552 0.942 -7.714 1.00 57.16 97 SER A N 1
ATOM 777 C CA . SER A 1 97 ? -21.995 1.058 -7.937 1.00 57.16 97 SER A CA 1
ATOM 778 C C . SER A 1 97 ? -22.202 1.659 -9.327 1.00 57.16 97 SER A C 1
ATOM 780 O O . SER A 1 97 ? -21.409 2.503 -9.747 1.00 57.16 97 SER A O 1
ATOM 782 N N . ALA A 1 98 ? -23.228 1.220 -10.061 1.00 54.84 98 ALA A N 1
ATOM 783 C CA . ALA A 1 98 ? -23.398 1.513 -11.491 1.00 54.84 98 ALA A CA 1
ATOM 784 C C . ALA A 1 98 ? -23.210 2.999 -11.879 1.00 54.84 98 ALA A C 1
ATOM 786 O O . ALA A 1 98 ? -22.795 3.296 -12.992 1.00 54.84 98 ALA A O 1
ATOM 787 N N . LEU A 1 99 ? -23.438 3.935 -10.951 1.00 52.72 99 LEU A N 1
ATOM 788 C CA . LEU A 1 99 ? -23.244 5.377 -11.141 1.00 52.72 99 LEU A CA 1
ATOM 789 C C . LEU A 1 99 ? -21.773 5.827 -11.229 1.00 52.72 99 LEU A C 1
ATOM 791 O O . LEU A 1 99 ? -21.476 6.810 -11.900 1.00 52.72 99 LEU A O 1
ATOM 795 N N . SER A 1 100 ? -20.840 5.110 -10.605 1.00 49.66 100 SER A N 1
ATOM 796 C CA . SER A 1 100 ? -19.402 5.418 -10.688 1.00 49.66 100 SER A CA 1
ATOM 797 C C . SER A 1 100 ? -18.768 4.997 -12.022 1.00 49.66 100 SER A C 1
ATOM 799 O O . SER A 1 100 ? -17.831 5.650 -12.473 1.00 49.66 100 SER A O 1
ATOM 801 N N . PHE A 1 101 ? -19.334 4.006 -12.726 1.00 50.81 101 PHE A N 1
ATOM 802 C CA . PHE A 1 101 ? -18.932 3.658 -14.099 1.00 50.81 101 PHE A CA 1
ATOM 803 C C . PHE A 1 101 ? -19.222 4.788 -15.101 1.00 50.81 101 PHE A C 1
ATOM 805 O O . PHE A 1 101 ? -18.391 5.073 -15.963 1.00 50.81 101 PHE A O 1
ATOM 812 N N . PHE A 1 102 ? -20.359 5.478 -14.959 1.00 54.31 102 PHE A N 1
ATOM 813 C CA . PHE A 1 102 ? -20.712 6.599 -15.839 1.00 54.31 102 PHE A CA 1
ATOM 814 C C . PHE A 1 102 ? -19.759 7.791 -15.693 1.00 54.31 102 PHE A C 1
ATOM 816 O O . PHE A 1 102 ? -19.476 8.465 -16.679 1.00 54.31 102 PHE A O 1
ATOM 823 N N . LEU A 1 103 ? -19.225 8.034 -14.491 1.00 54.91 103 LEU A N 1
ATOM 824 C CA . LEU A 1 103 ? -18.246 9.103 -14.268 1.00 54.91 103 LEU A CA 1
ATOM 825 C C . LEU A 1 103 ? -16.813 8.678 -14.622 1.00 54.91 103 LEU A C 1
ATOM 827 O O . LEU A 1 103 ? -16.046 9.511 -15.098 1.00 54.91 103 LEU A O 1
ATOM 831 N N . HIS A 1 104 ? -16.457 7.395 -14.484 1.00 50.94 104 HIS A N 1
ATOM 832 C CA . HIS A 1 104 ? -15.179 6.875 -14.989 1.00 50.94 104 HIS A CA 1
ATOM 833 C C . HIS A 1 104 ? -15.053 7.005 -16.514 1.00 50.94 104 HIS A C 1
ATOM 835 O O . HIS A 1 104 ? -13.966 7.291 -16.999 1.00 50.94 104 HIS A O 1
ATOM 841 N N . SER A 1 105 ? -16.158 6.900 -17.263 1.00 53.59 105 SER A N 1
ATOM 842 C CA . SER A 1 105 ? -16.187 7.158 -18.713 1.00 53.59 105 SER A CA 1
ATOM 843 C C . SER A 1 105 ? -15.815 8.598 -19.105 1.00 53.59 105 SER A C 1
ATOM 845 O O . SER A 1 105 ? -15.521 8.841 -20.274 1.00 53.59 105 SER A O 1
ATOM 847 N N . LEU A 1 106 ? -15.871 9.558 -18.174 1.00 54.50 106 LEU A N 1
ATOM 848 C CA . LEU A 1 106 ? -15.519 10.963 -18.416 1.00 54.50 106 LEU A CA 1
ATOM 849 C C . LEU A 1 106 ? -14.057 11.269 -18.071 1.00 54.50 106 LEU A C 1
ATOM 851 O O . LEU A 1 106 ? -13.537 12.318 -18.454 1.00 54.50 106 LEU A O 1
ATOM 855 N N . VAL A 1 107 ? -13.384 10.360 -17.363 1.00 53.00 107 VAL A N 1
ATOM 856 C CA . VAL A 1 107 ? -11.939 10.424 -17.177 1.00 53.00 107 VAL A CA 1
ATOM 857 C C . VAL A 1 107 ? -11.330 9.900 -18.466 1.00 53.00 107 VAL A C 1
ATOM 859 O O . VAL A 1 107 ? -11.383 8.707 -18.743 1.00 53.00 107 VAL A O 1
ATOM 862 N N . SER A 1 108 ? -10.810 10.814 -19.289 1.00 57.91 108 SER A N 1
ATOM 863 C CA . SER A 1 108 ? -10.053 10.454 -20.488 1.00 57.91 108 SER A CA 1
ATOM 864 C C . SER A 1 108 ? -9.024 9.400 -20.101 1.00 57.91 108 SER A C 1
ATOM 866 O O . SER A 1 108 ? -8.174 9.674 -19.256 1.00 57.91 108 SER A O 1
ATOM 868 N N . ASP A 1 109 ? -9.105 8.217 -20.706 1.00 57.75 109 ASP A N 1
ATOM 869 C CA . ASP A 1 109 ? -8.092 7.183 -20.544 1.00 57.75 109 ASP A CA 1
ATOM 870 C C . ASP A 1 109 ? -6.787 7.744 -21.118 1.00 57.75 109 ASP A C 1
ATOM 872 O O . ASP A 1 109 ? -6.611 7.896 -22.332 1.00 57.75 109 ASP A O 1
ATOM 876 N N . THR A 1 110 ? -5.935 8.263 -20.238 1.00 69.88 110 THR A N 1
ATOM 877 C CA . THR A 1 110 ? -4.689 8.894 -20.647 1.00 69.88 110 THR A CA 1
ATOM 878 C C . THR A 1 110 ? -3.696 7.782 -20.887 1.00 69.88 110 THR A C 1
ATOM 880 O O . THR A 1 110 ? -3.258 7.142 -19.936 1.00 69.88 110 THR A O 1
ATOM 883 N N . GLU A 1 111 ? -3.326 7.588 -22.151 1.00 79.25 111 GLU A N 1
ATOM 884 C CA . GLU A 1 111 ? -2.243 6.691 -22.552 1.00 79.25 111 GLU A CA 1
ATOM 885 C C . GLU A 1 111 ? -1.036 6.845 -21.598 1.00 79.25 111 GLU A C 1
ATOM 887 O O . GLU A 1 111 ? -0.468 7.948 -21.535 1.00 79.25 111 GLU A O 1
ATOM 892 N N . PRO A 1 112 ? -0.654 5.786 -20.851 1.00 86.12 112 PRO A N 1
ATOM 893 C CA . PRO A 1 112 ? 0.484 5.817 -19.940 1.00 86.12 112 PRO A CA 1
ATOM 894 C C . PRO A 1 112 ? 1.761 6.232 -20.667 1.00 86.12 112 PRO A C 1
ATOM 896 O O . PRO A 1 112 ? 2.012 5.789 -21.789 1.00 86.12 112 PRO A O 1
ATOM 899 N N . ARG A 1 113 ? 2.577 7.082 -20.035 1.00 86.94 113 ARG A N 1
ATOM 900 C CA . ARG A 1 113 ? 3.815 7.608 -20.627 1.00 86.94 113 ARG A CA 1
ATOM 901 C C . ARG A 1 113 ? 5.001 7.337 -19.725 1.00 86.94 113 ARG A C 1
ATOM 903 O O . ARG A 1 113 ? 4.943 7.625 -18.532 1.00 86.94 113 ARG A O 1
ATOM 910 N N . PHE A 1 114 ? 6.080 6.850 -20.316 1.00 90.25 114 PHE A N 1
ATOM 911 C CA . PHE A 1 114 ? 7.297 6.483 -19.610 1.00 90.25 114 PHE A CA 1
ATOM 912 C C . PHE A 1 114 ? 8.496 7.197 -20.219 1.00 90.25 114 PHE A C 1
ATOM 914 O O . PHE A 1 114 ? 8.665 7.211 -21.436 1.00 90.25 114 PHE A O 1
ATOM 921 N N . SER A 1 115 ? 9.353 7.756 -19.371 1.00 90.88 115 SER A N 1
ATOM 922 C CA . SER A 1 115 ? 10.665 8.240 -19.794 1.00 90.88 115 SER A CA 1
ATOM 923 C C . SER A 1 115 ? 11.667 7.099 -19.683 1.00 90.88 115 SER A C 1
ATOM 925 O O . SER A 1 115 ? 11.799 6.502 -18.615 1.00 90.88 115 SER A O 1
ATOM 927 N N . MET A 1 116 ? 12.379 6.806 -20.766 1.00 92.00 116 MET A N 1
ATOM 928 C CA . MET A 1 116 ? 13.425 5.790 -20.789 1.00 92.00 116 MET A CA 1
ATOM 929 C C . MET A 1 116 ? 14.784 6.455 -20.975 1.00 92.00 116 MET A C 1
ATOM 931 O O . MET A 1 116 ? 15.013 7.156 -21.956 1.00 92.00 116 MET A O 1
ATOM 935 N N . PHE A 1 117 ? 15.685 6.230 -20.027 1.00 91.94 117 PHE A N 1
ATOM 936 C CA . PHE A 1 117 ? 17.038 6.776 -20.013 1.00 91.94 117 PHE A CA 1
ATOM 937 C C . PHE A 1 117 ? 18.000 5.740 -19.423 1.00 91.94 117 PHE A C 1
ATOM 939 O O . PHE A 1 117 ? 17.578 4.822 -18.718 1.00 91.94 117 PHE A O 1
ATOM 946 N N . GLY A 1 118 ? 19.294 5.891 -19.698 1.00 90.56 118 GLY A N 1
ATOM 947 C CA . GLY A 1 118 ? 20.340 5.055 -19.111 1.00 90.56 118 GLY A CA 1
ATOM 948 C C . GLY A 1 118 ? 21.404 4.624 -20.114 1.00 90.56 118 GLY A C 1
ATOM 949 O O . GLY A 1 118 ? 21.161 4.543 -21.316 1.00 90.56 118 GLY A O 1
ATOM 950 N N . CYS A 1 119 ? 22.590 4.299 -19.599 1.00 87.31 119 CYS A N 1
ATOM 951 C CA . CYS A 1 119 ? 23.758 3.946 -20.406 1.00 87.31 119 CYS A CA 1
ATOM 952 C C . CYS A 1 119 ? 23.539 2.718 -21.310 1.00 87.31 119 CYS A C 1
ATOM 954 O O . CYS A 1 119 ? 24.121 2.632 -22.390 1.00 87.31 119 CYS A O 1
ATOM 956 N N . GLY A 1 120 ? 22.644 1.802 -20.924 1.00 87.81 120 GLY A N 1
ATOM 957 C CA . GLY A 1 120 ? 22.263 0.638 -21.728 1.00 87.81 120 GLY A CA 1
ATOM 958 C C . GLY A 1 120 ? 21.555 0.976 -23.047 1.00 87.81 120 GLY A C 1
ATOM 959 O O . GLY A 1 120 ? 21.437 0.112 -23.908 1.00 87.81 120 GLY A O 1
ATOM 960 N N . LEU A 1 121 ? 21.110 2.217 -23.251 1.00 89.56 121 LEU A N 1
ATOM 961 C CA . LEU A 1 121 ? 20.545 2.641 -24.535 1.00 89.56 121 LEU A CA 1
ATOM 962 C C . LEU A 1 121 ? 21.610 2.828 -25.624 1.00 89.56 121 LEU A C 1
ATOM 964 O O . LEU A 1 121 ? 21.280 2.742 -26.806 1.00 89.56 121 LEU A O 1
ATOM 968 N N . GLU A 1 122 ? 22.867 3.045 -25.227 1.00 86.38 122 GLU A N 1
ATOM 969 C CA . GLU A 1 122 ? 23.982 3.363 -26.128 1.00 86.38 122 GLU A CA 1
ATOM 970 C C . GLU A 1 122 ? 25.127 2.346 -26.047 1.00 86.38 122 GLU A C 1
ATOM 972 O O . GLU A 1 122 ? 25.786 2.076 -27.046 1.00 86.38 122 GLU A O 1
ATOM 977 N N . GLN A 1 123 ? 25.369 1.764 -24.867 1.00 88.75 123 GLN A N 1
ATOM 978 C CA . GLN A 1 123 ? 26.529 0.900 -24.610 1.00 88.75 123 GLN A CA 1
ATOM 979 C C . GLN A 1 123 ? 26.327 -0.562 -25.031 1.00 88.75 123 GLN A C 1
ATOM 981 O O . GLN A 1 123 ? 27.286 -1.335 -25.047 1.00 88.75 123 GLN A O 1
ATOM 986 N N . LEU A 1 124 ? 25.095 -0.970 -25.343 1.00 88.94 124 LEU A N 1
ATOM 987 C CA . LEU A 1 124 ? 24.816 -2.334 -25.782 1.00 88.94 124 LEU A CA 1
ATOM 988 C C . LEU A 1 124 ? 25.245 -2.535 -27.240 1.00 88.94 124 LEU A C 1
ATOM 990 O O . LEU A 1 124 ? 24.955 -1.713 -28.105 1.00 88.94 124 LEU A O 1
ATOM 994 N N . SER A 1 125 ? 25.867 -3.683 -27.528 1.00 88.50 125 SER A N 1
ATOM 995 C CA . SER A 1 125 ? 26.220 -4.090 -28.899 1.00 88.50 125 SER A CA 1
ATOM 996 C C . SER A 1 125 ? 24.994 -4.258 -29.802 1.00 88.50 125 SER A C 1
ATOM 998 O O . SER A 1 125 ? 25.091 -4.106 -31.018 1.00 88.50 125 SER A O 1
ATOM 1000 N N . VAL A 1 126 ? 23.834 -4.542 -29.202 1.00 91.00 126 VAL A N 1
ATOM 1001 C CA . VAL A 1 126 ? 22.527 -4.571 -29.857 1.00 91.00 126 VAL A CA 1
ATOM 1002 C C . VAL A 1 126 ? 21.648 -3.492 -29.229 1.00 91.00 126 VAL A C 1
ATOM 1004 O O . VAL A 1 126 ? 21.351 -3.536 -28.037 1.00 91.00 126 VAL A O 1
ATOM 1007 N N . SER A 1 127 ? 21.209 -2.526 -30.038 1.00 90.69 127 SER A N 1
ATOM 1008 C CA . SER A 1 127 ? 20.370 -1.414 -29.579 1.00 90.69 127 SER A CA 1
ATOM 1009 C C . SER A 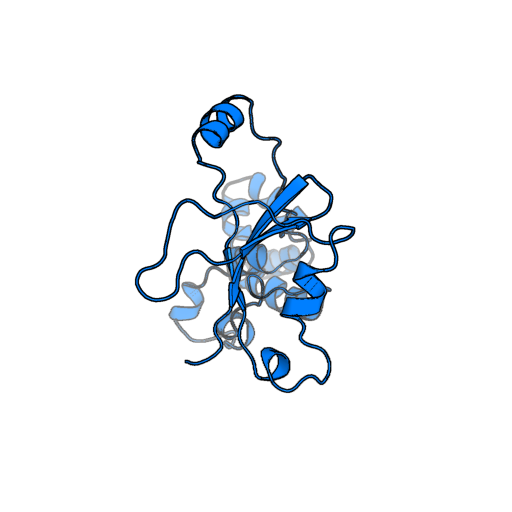1 127 ? 18.992 -1.904 -29.124 1.00 90.69 127 SER A C 1
ATOM 1011 O O . SER A 1 127 ? 18.214 -2.425 -29.926 1.00 90.69 127 SER A O 1
ATOM 1013 N N . LEU A 1 128 ? 18.659 -1.666 -27.850 1.00 91.38 128 LEU A N 1
ATOM 1014 C CA . LEU A 1 128 ? 17.358 -2.012 -27.267 1.00 91.38 128 LEU A CA 1
ATOM 1015 C C . LEU A 1 128 ? 16.196 -1.398 -28.059 1.00 91.38 128 LEU A C 1
ATOM 1017 O O . LEU A 1 128 ? 15.241 -2.094 -28.389 1.00 91.38 128 LEU A O 1
ATOM 1021 N N . MET A 1 129 ? 16.306 -0.119 -28.429 1.00 90.00 129 MET A N 1
ATOM 1022 C CA . MET A 1 129 ? 15.280 0.561 -29.227 1.00 90.00 129 MET A CA 1
ATOM 1023 C C . MET A 1 129 ? 15.083 -0.100 -30.588 1.00 90.00 129 MET A C 1
ATOM 1025 O O . MET A 1 129 ? 13.953 -0.251 -31.045 1.00 90.00 129 MET A O 1
ATOM 1029 N N . THR A 1 130 ? 16.172 -0.545 -31.212 1.00 90.06 130 THR A N 1
ATOM 1030 C CA . THR A 1 130 ? 16.108 -1.256 -32.493 1.00 90.06 130 THR A CA 1
ATOM 1031 C C . THR A 1 130 ? 15.409 -2.604 -32.337 1.00 90.06 130 THR A C 1
ATOM 1033 O O . THR A 1 130 ? 14.589 -2.963 -33.177 1.00 90.06 130 THR A O 1
ATOM 1036 N N . VAL A 1 131 ? 15.675 -3.338 -31.252 1.00 92.19 131 VAL A N 1
ATOM 1037 C CA . VAL A 1 131 ? 14.982 -4.603 -30.957 1.00 92.19 131 VAL A CA 1
ATOM 1038 C C . VAL A 1 131 ? 13.493 -4.363 -30.715 1.00 92.19 131 VAL A C 1
ATOM 1040 O O . VAL A 1 131 ? 12.671 -5.058 -31.307 1.00 92.19 131 VAL A O 1
ATOM 1043 N N . MET A 1 132 ? 13.132 -3.360 -29.910 1.00 91.25 132 MET A N 1
ATOM 1044 C CA . MET A 1 132 ? 11.732 -3.031 -29.614 1.00 91.25 132 MET A CA 1
ATOM 1045 C C . MET A 1 132 ? 10.956 -2.632 -30.875 1.00 91.25 132 MET A C 1
ATOM 1047 O O . MET A 1 132 ? 9.848 -3.116 -31.082 1.00 91.25 132 MET A O 1
ATOM 1051 N N . LEU A 1 133 ? 11.547 -1.812 -31.752 1.00 89.94 133 LEU A N 1
ATOM 1052 C CA . LEU A 1 133 ? 10.917 -1.384 -33.008 1.00 89.94 133 LEU A CA 1
ATOM 1053 C C . LEU A 1 133 ? 10.740 -2.521 -34.023 1.00 89.94 133 LEU A C 1
ATOM 1055 O O . LEU A 1 133 ? 9.802 -2.489 -34.814 1.00 89.94 133 LEU A O 1
ATOM 1059 N N . ASN A 1 134 ? 11.619 -3.525 -33.995 1.00 91.38 134 ASN A N 1
ATOM 1060 C CA . ASN A 1 134 ? 11.597 -4.655 -34.927 1.00 91.38 134 ASN A CA 1
ATOM 1061 C C . ASN A 1 134 ? 10.943 -5.921 -34.344 1.00 91.38 134 ASN A C 1
ATOM 1063 O O . ASN A 1 134 ? 11.063 -6.994 -34.934 1.00 91.38 134 ASN A O 1
ATOM 1067 N N . SER A 1 135 ? 10.241 -5.817 -33.211 1.00 90.56 135 SER A N 1
ATOM 1068 C CA . SER A 1 135 ? 9.582 -6.951 -32.543 1.00 90.56 135 SER A CA 1
ATOM 1069 C C . SER A 1 135 ? 8.053 -6.808 -32.526 1.00 90.56 135 SER A C 1
ATOM 1071 O O . SER A 1 135 ? 7.462 -6.776 -31.444 1.00 90.56 135 SER A O 1
ATOM 1073 N N . PRO A 1 136 ? 7.371 -6.778 -33.692 1.00 86.38 136 PRO A N 1
ATOM 1074 C CA . PRO A 1 136 ? 5.924 -6.543 -33.768 1.00 86.38 136 PRO A CA 1
ATOM 1075 C C . PRO A 1 136 ? 5.092 -7.619 -33.058 1.00 86.38 136 PRO A C 1
ATOM 1077 O O . PRO A 1 136 ? 3.971 -7.350 -32.645 1.00 86.38 136 PRO A O 1
ATOM 1080 N N . ASN A 1 137 ? 5.657 -8.818 -32.879 1.00 85.75 137 ASN A N 1
ATOM 1081 C CA . ASN A 1 137 ? 5.030 -9.927 -32.156 1.00 85.75 137 ASN A CA 1
ATOM 1082 C C . ASN A 1 137 ? 4.925 -9.680 -30.640 1.00 85.75 137 ASN A C 1
ATOM 1084 O O . ASN A 1 137 ? 4.195 -10.392 -29.961 1.00 85.75 137 ASN A O 1
ATOM 1088 N N . VAL A 1 138 ? 5.681 -8.713 -30.109 1.00 85.62 138 VAL A N 1
ATOM 1089 C CA . VAL A 1 138 ? 5.710 -8.367 -28.679 1.00 85.62 138 VAL A CA 1
ATOM 1090 C C . VAL A 1 138 ? 5.221 -6.935 -28.475 1.00 85.62 138 VAL A C 1
ATOM 1092 O O . VAL A 1 138 ? 4.390 -6.680 -27.608 1.00 85.62 138 VAL A O 1
ATOM 1095 N N . LEU A 1 139 ? 5.720 -6.000 -29.287 1.00 89.00 139 LEU A N 1
ATOM 1096 C CA . LEU A 1 139 ? 5.394 -4.581 -29.234 1.00 89.00 139 LEU A CA 1
ATOM 1097 C C . LEU A 1 139 ? 5.118 -4.074 -30.647 1.00 89.00 139 LEU A C 1
ATOM 1099 O O . LEU A 1 139 ? 6.029 -3.909 -31.456 1.00 89.00 139 LEU A O 1
ATOM 1103 N N . SER A 1 140 ? 3.853 -3.799 -30.944 1.00 88.44 140 SER A N 1
ATOM 1104 C CA . SER A 1 140 ? 3.472 -3.182 -32.217 1.00 88.44 140 SER A CA 1
ATOM 1105 C C . SER A 1 140 ? 3.489 -1.659 -32.096 1.00 88.44 140 SER A C 1
ATOM 1107 O O . SER A 1 140 ? 3.100 -1.109 -31.069 1.00 88.44 140 SER A O 1
ATOM 1109 N N . VAL A 1 141 ? 3.965 -0.951 -33.121 1.00 86.94 141 VAL A N 1
ATOM 1110 C CA . VAL A 1 141 ? 4.059 0.517 -33.082 1.00 86.94 141 VAL A CA 1
ATOM 1111 C C . VAL A 1 141 ? 2.681 1.132 -33.336 1.00 86.94 141 VAL A C 1
ATOM 1113 O O . VAL A 1 141 ? 2.081 0.954 -34.395 1.00 86.94 141 VAL A O 1
ATOM 1116 N N . ALA A 1 142 ? 2.188 1.884 -32.358 1.00 74.50 142 ALA A N 1
ATOM 1117 C CA . ALA A 1 142 ? 0.839 2.427 -32.296 1.00 74.50 142 ALA A CA 1
ATOM 1118 C C . ALA A 1 142 ? 0.769 3.871 -32.829 1.00 74.50 142 ALA A C 1
ATOM 1120 O O . ALA A 1 142 ? 0.345 4.778 -32.117 1.00 74.50 142 ALA A O 1
ATOM 1121 N N . GLY A 1 143 ? 1.196 4.090 -34.078 1.00 67.69 143 GLY A N 1
ATOM 1122 C CA . GLY A 1 143 ? 1.112 5.391 -34.762 1.00 67.69 143 GLY A CA 1
ATOM 1123 C C . GLY A 1 143 ? 1.844 6.552 -34.064 1.00 67.69 143 GLY A C 1
ATOM 1124 O O . GLY A 1 143 ? 2.566 6.372 -33.085 1.00 67.69 143 GLY A O 1
ATOM 1125 N N . THR A 1 144 ? 1.688 7.771 -34.592 1.00 60.50 144 THR A N 1
ATOM 1126 C CA . THR A 1 144 ? 2.305 8.971 -34.011 1.00 60.50 144 THR A CA 1
ATOM 1127 C C . THR A 1 144 ? 1.425 9.575 -32.905 1.00 60.50 144 THR A C 1
ATOM 1129 O O . THR A 1 144 ? 0.241 9.846 -33.125 1.00 60.50 144 THR A O 1
ATOM 1132 N N . PRO A 1 145 ? 1.979 9.831 -31.709 1.00 63.47 145 PRO A N 1
ATOM 1133 C CA . PRO A 1 145 ? 1.245 10.464 -30.620 1.00 63.47 145 PRO A CA 1
ATOM 1134 C C . PRO A 1 145 ? 0.876 11.910 -30.983 1.00 63.47 145 PRO A C 1
ATOM 1136 O O . PRO A 1 145 ? 1.730 12.696 -31.390 1.00 63.47 145 PRO A O 1
ATOM 1139 N N . GLN A 1 146 ? -0.397 12.277 -30.796 1.00 60.09 146 GLN A N 1
ATOM 1140 C CA . GLN A 1 146 ? -0.947 13.591 -31.176 1.00 60.09 146 GLN A CA 1
ATOM 1141 C C . GLN A 1 146 ? -0.430 14.765 -30.323 1.00 60.09 146 GLN A C 1
ATOM 1143 O O . GLN A 1 146 ? -0.608 15.921 -30.700 1.00 60.09 146 GLN A O 1
ATOM 1148 N N . ARG A 1 147 ? 0.200 14.501 -29.169 1.00 63.81 147 ARG A N 1
ATOM 1149 C CA . ARG A 1 147 ? 0.627 15.535 -28.214 1.00 63.81 147 ARG A CA 1
ATOM 1150 C C . ARG A 1 147 ? 2.146 15.523 -28.057 1.00 63.81 147 ARG A C 1
ATOM 1152 O O . ARG A 1 147 ? 2.689 14.619 -27.428 1.00 63.81 147 ARG A O 1
ATOM 1159 N N . GLN A 1 148 ? 2.809 16.528 -28.622 1.00 63.34 148 GLN A N 1
ATOM 1160 C CA . GLN A 1 148 ? 4.257 16.726 -28.519 1.00 63.34 148 GLN A CA 1
ATOM 1161 C C . GLN A 1 148 ? 4.648 17.376 -27.187 1.00 63.34 148 GLN A C 1
ATOM 1163 O O . GLN A 1 148 ? 3.912 18.204 -26.648 1.00 63.34 148 GLN A O 1
ATOM 1168 N N . ILE A 1 149 ? 5.823 17.009 -26.674 1.00 65.50 149 ILE A N 1
ATOM 1169 C CA . ILE A 1 149 ? 6.517 17.734 -25.609 1.00 65.50 149 ILE A CA 1
ATOM 1170 C C . ILE A 1 149 ? 7.514 18.686 -26.274 1.00 65.50 149 ILE A C 1
ATOM 1172 O O . ILE A 1 149 ? 8.323 18.262 -27.105 1.00 65.50 149 ILE A O 1
ATOM 1176 N N . ASN A 1 150 ? 7.448 19.972 -25.916 1.00 65.94 150 ASN A N 1
ATOM 1177 C CA . ASN A 1 150 ? 8.321 21.007 -26.471 1.00 65.94 150 ASN A CA 1
ATOM 1178 C C . ASN A 1 150 ? 9.799 20.622 -26.300 1.00 65.94 150 ASN A C 1
ATOM 1180 O O . ASN A 1 150 ? 10.271 20.450 -25.181 1.00 65.94 150 ASN A O 1
ATOM 1184 N N . GLY A 1 151 ? 10.517 20.502 -27.419 1.00 67.06 151 GLY A N 1
ATOM 1185 C CA . GLY A 1 151 ? 11.964 20.264 -27.453 1.00 67.06 151 GLY A CA 1
ATOM 1186 C C . GLY A 1 151 ? 12.419 18.799 -27.424 1.00 67.06 151 GLY A C 1
ATOM 1187 O O . GLY A 1 151 ? 13.565 18.548 -27.770 1.00 67.06 151 GLY A O 1
ATOM 1188 N N . ILE A 1 152 ? 11.550 17.838 -27.080 1.00 72.38 152 ILE A N 1
ATOM 1189 C CA . ILE A 1 152 ? 11.9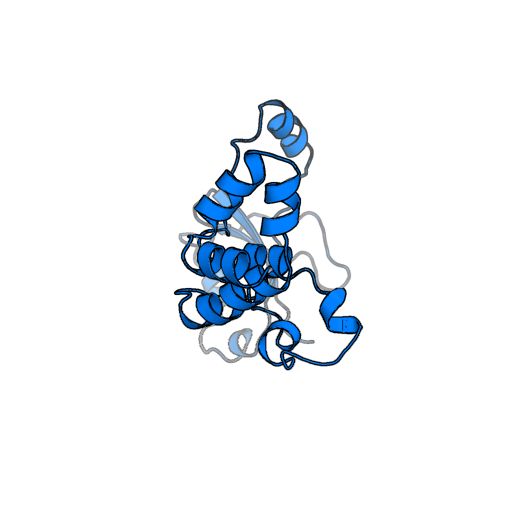06 16.401 -26.978 1.00 72.38 152 ILE A CA 1
ATOM 1190 C C . ILE A 1 152 ? 11.182 15.559 -28.045 1.00 72.38 152 ILE A C 1
ATOM 1192 O O . ILE A 1 152 ? 11.691 14.537 -28.497 1.00 72.38 152 ILE A O 1
ATOM 1196 N N . GLY A 1 153 ? 10.002 16.004 -28.492 1.00 78.19 153 GLY A N 1
ATOM 1197 C CA . GLY A 1 153 ? 9.143 15.261 -29.416 1.00 78.19 153 GLY A CA 1
ATOM 1198 C C . GLY A 1 153 ? 7.987 14.562 -28.697 1.00 78.19 153 GLY A C 1
ATOM 1199 O O . GLY A 1 153 ? 7.655 14.888 -27.558 1.00 78.19 153 GLY A O 1
ATOM 1200 N N . SER A 1 154 ? 7.306 13.643 -29.382 1.00 79.62 154 SER A N 1
ATOM 1201 C CA . SER A 1 154 ? 6.114 12.958 -28.855 1.00 79.62 154 SER A CA 1
ATOM 1202 C C . SER A 1 154 ? 6.387 11.548 -28.309 1.00 79.62 154 SER A C 1
ATOM 1204 O O . SER A 1 154 ? 5.486 10.934 -27.741 1.00 79.62 154 SER A O 1
ATOM 1206 N N . GLY A 1 155 ? 7.618 11.042 -28.429 1.00 86.75 155 GLY A N 1
ATOM 1207 C CA . GLY A 1 155 ? 7.948 9.655 -28.093 1.00 86.75 155 GLY A CA 1
ATOM 1208 C C . GLY A 1 155 ? 7.389 8.651 -29.106 1.00 86.75 155 GLY A C 1
ATOM 1209 O O . GLY A 1 155 ? 6.862 9.025 -30.156 1.00 86.75 155 GLY A O 1
ATOM 1210 N N . ILE A 1 156 ? 7.508 7.366 -28.784 1.00 89.00 156 ILE A N 1
ATOM 1211 C CA . ILE A 1 156 ? 7.025 6.250 -29.603 1.00 89.00 156 ILE A CA 1
ATOM 1212 C C . ILE A 1 156 ? 5.954 5.507 -28.816 1.00 89.00 156 ILE A C 1
ATOM 1214 O O . ILE A 1 156 ? 6.191 5.069 -27.690 1.00 89.00 156 ILE A O 1
ATOM 1218 N N . SER A 1 157 ? 4.773 5.375 -29.410 1.00 90.75 157 SER A N 1
ATOM 1219 C CA . SER A 1 157 ? 3.685 4.601 -28.824 1.00 90.75 157 SER A CA 1
ATOM 1220 C C . SER A 1 157 ? 3.769 3.140 -29.247 1.00 90.75 157 SER A C 1
ATOM 1222 O O . SER A 1 157 ? 3.978 2.834 -30.421 1.00 90.75 157 SER A O 1
ATOM 1224 N N . PHE A 1 158 ? 3.576 2.243 -28.289 1.00 91.06 158 PHE A N 1
ATOM 1225 C CA . PHE A 1 158 ? 3.560 0.800 -28.472 1.00 91.06 158 PHE A CA 1
ATOM 1226 C C . PHE A 1 158 ? 2.220 0.229 -28.011 1.00 91.06 158 PHE A C 1
ATOM 1228 O O . PHE A 1 158 ? 1.601 0.748 -27.082 1.00 91.06 158 PHE A O 1
ATOM 1235 N N . VAL A 1 159 ? 1.786 -0.852 -28.652 1.00 91.31 159 VAL A N 1
ATOM 1236 C CA . VAL A 1 159 ? 0.702 -1.714 -28.186 1.00 91.31 159 VAL A CA 1
ATOM 1237 C C . VAL A 1 159 ? 1.291 -3.076 -27.845 1.00 91.31 159 VAL A C 1
ATOM 1239 O O . VAL A 1 159 ? 1.856 -3.756 -28.709 1.00 91.31 159 VAL A O 1
ATOM 1242 N N . TYR A 1 160 ? 1.128 -3.459 -26.584 1.00 89.19 160 TYR A N 1
ATOM 1243 C CA . TYR A 1 160 ? 1.437 -4.782 -26.063 1.00 89.19 160 TYR A CA 1
ATOM 1244 C C . TYR A 1 160 ? 0.170 -5.643 -26.050 1.00 89.19 160 TYR A C 1
ATOM 1246 O O . TYR A 1 160 ? -0.895 -5.186 -25.624 1.00 89.19 160 TYR A O 1
ATOM 1254 N N . ASP A 1 161 ? 0.291 -6.873 -26.551 1.00 86.38 161 ASP A N 1
ATOM 1255 C CA . ASP A 1 161 ? -0.788 -7.875 -26.593 1.00 86.38 161 ASP A CA 1
ATOM 1256 C C . ASP A 1 161 ? -2.100 -7.379 -27.245 1.00 86.38 161 ASP A C 1
ATOM 1258 O O . ASP A 1 161 ? -3.208 -7.744 -26.865 1.00 86.38 161 ASP A O 1
ATOM 1262 N N . GLY A 1 162 ? -1.995 -6.448 -28.201 1.00 82.06 162 GLY A N 1
ATOM 1263 C CA . GLY A 1 162 ? -3.142 -5.881 -28.924 1.00 82.06 162 GLY A CA 1
ATOM 1264 C C . GLY A 1 162 ? -4.101 -5.008 -28.098 1.00 82.06 162 GLY A C 1
ATOM 1265 O O . GLY A 1 162 ? -5.030 -4.447 -28.674 1.00 82.06 162 GLY A O 1
ATOM 1266 N N . GLN A 1 163 ? -3.891 -4.869 -26.785 1.00 83.25 163 GLN A N 1
ATOM 1267 C CA . GLN A 1 163 ? -4.829 -4.214 -25.860 1.00 83.25 163 GLN A CA 1
ATOM 1268 C C . GLN A 1 163 ? -4.190 -3.055 -25.087 1.00 83.25 163 GLN A C 1
ATOM 1270 O O . GLN A 1 163 ? -4.838 -2.044 -24.824 1.00 83.25 163 GLN A O 1
ATOM 1275 N N . HIS A 1 164 ? -2.910 -3.170 -24.727 1.00 86.94 164 HIS A N 1
ATOM 1276 C CA . HIS A 1 164 ? -2.262 -2.221 -23.826 1.00 86.94 164 HIS A CA 1
ATOM 1277 C C . HIS A 1 164 ? -1.425 -1.213 -24.602 1.00 86.94 164 HIS A C 1
ATOM 1279 O O . HIS A 1 164 ? -0.296 -1.505 -24.998 1.00 86.94 164 HIS A O 1
ATOM 1285 N N . LYS A 1 165 ? -1.978 -0.015 -24.805 1.00 89.00 165 LYS A N 1
ATOM 1286 C CA . LYS A 1 165 ? -1.284 1.094 -25.460 1.00 89.00 165 LYS A CA 1
ATOM 1287 C C . LYS A 1 165 ? -0.542 1.960 -24.441 1.00 89.00 165 LYS A C 1
ATOM 1289 O O . LYS A 1 165 ? -1.133 2.391 -23.456 1.00 89.00 165 LYS A O 1
ATOM 1294 N N . PHE A 1 166 ? 0.726 2.255 -24.701 1.00 89.62 166 PHE A N 1
ATOM 1295 C CA . PHE A 1 166 ? 1.541 3.163 -23.891 1.00 89.62 166 PHE A CA 1
ATOM 1296 C C . PHE A 1 166 ? 2.594 3.873 -24.749 1.00 89.62 166 PHE A C 1
ATOM 1298 O O . PHE A 1 166 ? 2.935 3.418 -25.838 1.00 89.62 166 PHE A O 1
ATOM 1305 N N . ASN A 1 167 ? 3.147 4.972 -24.243 1.00 90.06 167 ASN A N 1
ATOM 1306 C CA . ASN A 1 167 ? 4.134 5.801 -24.925 1.00 90.06 167 ASN A CA 1
ATOM 1307 C C . ASN A 1 167 ? 5.476 5.793 -24.184 1.00 90.06 167 ASN A C 1
ATOM 1309 O O . ASN A 1 167 ? 5.516 5.950 -22.964 1.00 90.06 167 ASN A O 1
ATOM 1313 N N . ILE A 1 168 ? 6.576 5.641 -24.922 1.00 91.25 168 ILE A N 1
ATOM 1314 C CA . ILE A 1 168 ? 7.937 5.746 -24.390 1.00 91.25 168 ILE A CA 1
ATOM 1315 C C . ILE A 1 168 ? 8.635 6.964 -24.994 1.00 91.25 168 ILE A C 1
ATOM 1317 O O . ILE A 1 168 ? 8.687 7.134 -26.213 1.00 91.25 168 ILE A O 1
ATOM 1321 N N . ILE A 1 169 ? 9.228 7.782 -24.130 1.00 90.50 169 ILE A N 1
ATOM 1322 C CA . ILE A 1 169 ? 10.054 8.934 -24.484 1.00 90.50 169 ILE A CA 1
ATOM 1323 C C . ILE A 1 169 ? 11.498 8.599 -24.124 1.00 90.50 169 ILE A C 1
ATOM 1325 O O . ILE A 1 169 ? 11.861 8.561 -22.949 1.00 90.50 169 ILE A O 1
ATOM 1329 N N . THR A 1 170 ? 12.317 8.332 -25.137 1.00 89.31 170 THR A N 1
ATOM 1330 C CA . THR A 1 170 ? 13.720 7.962 -24.939 1.00 89.31 170 THR A CA 1
ATOM 1331 C C . THR A 1 170 ? 14.598 9.207 -24.845 1.00 89.31 170 THR A C 1
ATOM 1333 O O . THR A 1 170 ? 14.574 10.053 -25.738 1.00 89.31 170 THR A O 1
ATOM 1336 N N . LEU A 1 171 ? 15.382 9.312 -23.772 1.00 88.94 171 LEU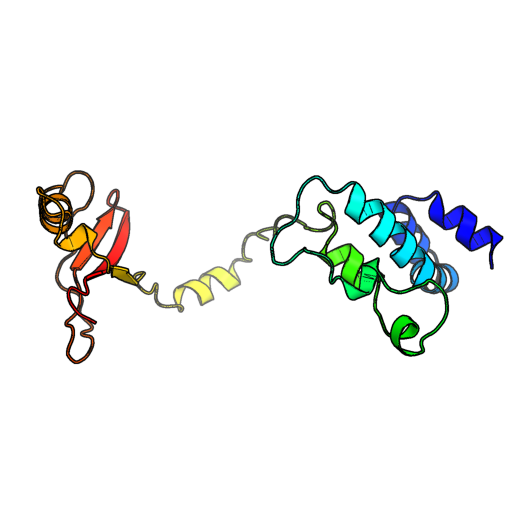 A N 1
ATOM 1337 C CA . LEU A 1 171 ? 16.283 10.428 -23.491 1.00 88.94 171 LEU A CA 1
ATOM 1338 C C . LEU A 1 171 ? 17.734 9.936 -23.589 1.00 88.94 171 LEU A C 1
ATOM 1340 O O . LEU A 1 171 ? 18.207 9.211 -22.714 1.00 88.94 171 LEU A O 1
ATOM 1344 N N . TYR A 1 172 ? 18.419 10.318 -24.669 1.00 81.06 172 TYR A N 1
ATOM 1345 C CA . TYR A 1 172 ? 19.812 9.931 -24.944 1.00 81.06 172 TYR A CA 1
ATOM 1346 C C . TYR A 1 172 ? 20.843 10.857 -24.277 1.00 81.06 172 TYR A C 1
ATOM 1348 O O . TYR A 1 172 ? 21.984 10.477 -24.063 1.00 81.06 172 TYR A O 1
ATOM 1356 N N . SER A 1 173 ? 20.447 12.072 -23.897 1.00 71.19 173 SER A N 1
ATOM 1357 C CA . SER A 1 173 ? 21.315 13.027 -23.209 1.00 71.19 173 SER A CA 1
ATOM 1358 C C . SER A 1 173 ? 20.472 13.867 -22.251 1.00 71.19 173 SER A C 1
ATOM 1360 O O . SER A 1 173 ? 19.411 14.358 -22.643 1.00 71.19 173 SER A O 1
ATOM 1362 N N . THR A 1 174 ? 20.910 13.965 -20.995 1.00 57.19 174 THR A N 1
ATOM 1363 C CA . THR A 1 174 ? 20.367 14.873 -19.971 1.00 57.19 174 THR A CA 1
ATOM 1364 C C . THR A 1 174 ? 21.293 16.055 -19.786 1.00 57.19 174 THR A C 1
ATOM 1366 O O . THR A 1 174 ? 22.508 15.780 -19.640 1.00 57.19 174 THR A O 1
#

pLDDT: mean 78.64, std 14.67, range [39.22, 95.12]